Protein AF-A0A5K0Y7W3-F1 (afdb_monomer)

Nearest PDB structures (foldseek):
  6bz5-assembly2_B  TM=9.128E-01  e=4.476E-02  Pseudomonas putida
  8er0-assembly2_B  TM=9.097E-01  e=2.388E-01  Chryseobacterium oncorhynchi
  8er1-assembly1_A  TM=9.055E-01  e=2.239E-01  Chryseobacterium oncorhynchi
  3o2g-assembly1_A  TM=6.398E-01  e=7.611E-01  Homo sapiens
  3n6w-assembly1_A-2  TM=6.411E-01  e=1.120E+00  Homo sapiens

Foldseek 3Di:
DPPVVVVVPDDPPPDDPPWDWDDWDDDPPWIWTATPVRDTDIDD

Sequence (44 aa):
MLVETLWKQLPDGTIRFGSKVVSIEQDGKSCPIHLADEALIRAK

Solvent-accessible surface area (backbone atoms only — not comparable to full-atom values): 2921 Å² total; per-residue (Å²): 122,66,68,64,52,54,59,73,70,52,65,88,83,74,75,74,81,96,72,47,82,73,48,74,46,82,57,94,74,39,33,44,34,34,31,75,84,74,46,77,47,76,46,115

Secondary structure (DSSP, 8-state):
-HHHHHHHHSPTTS--TT--EEEE--BTTBEEEEETTS-EEEE-

Radius of gyration: 13.31 Å; Cα contacts (8 Å, |Δi|>4): 47; chains: 1; bounding box: 22×22×36 Å

Organism: NCBI:txid210225

Mean predicted aligned error: 4.22 Å

pLDDT: mean 91.92, std 5.81, range [74.44, 97.69]

Structure (mmCIF, N/CA/C/O backbone):
data_AF-A0A5K0Y7W3-F1
#
_entry.id   AF-A0A5K0Y7W3-F1
#
loop_
_atom_site.group_PDB
_atom_site.id
_atom_site.type_symbol
_atom_site.label_atom_id
_atom_site.label_alt_id
_atom_site.label_comp_id
_atom_site.label_asym_id
_atom_site.label_entity_id
_atom_site.label_seq_id
_atom_site.pdbx_PDB_ins_code
_atom_site.Cartn_x
_atom_site.Cartn_y
_atom_site.Cartn_z
_atom_site.occupancy
_atom_site.B_iso_or_equiv
_atom_site.auth_seq_id
_atom_site.auth_comp_id
_atom_site.auth_asym_id
_atom_site.auth_atom_id
_atom_site.pdbx_PDB_model_num
ATOM 1 N N . MET A 1 1 ? -0.054 3.652 25.193 1.00 75.81 1 MET A N 1
ATOM 2 C CA . MET A 1 1 ? -0.204 3.047 23.853 1.00 75.81 1 MET A CA 1
ATOM 3 C C . MET A 1 1 ? -0.099 4.138 22.784 1.00 75.81 1 MET A C 1
ATOM 5 O O . MET A 1 1 ? -1.095 4.753 22.434 1.00 75.81 1 MET A O 1
ATOM 9 N N . LEU A 1 2 ? 1.121 4.467 22.342 1.00 93.88 2 LEU A N 1
ATOM 10 C CA . LEU A 1 2 ? 1.381 5.652 21.505 1.00 93.88 2 LEU A CA 1
ATOM 11 C C . LEU A 1 2 ? 1.037 5.423 20.025 1.00 93.88 2 LEU A C 1
ATOM 13 O O . LEU A 1 2 ? 0.304 6.208 19.438 1.00 93.88 2 LEU A O 1
ATOM 17 N N . VAL A 1 3 ? 1.513 4.319 19.445 1.00 94.12 3 VAL A N 1
ATOM 18 C CA . VAL A 1 3 ? 1.348 4.013 18.011 1.00 94.12 3 VAL A CA 1
ATOM 19 C C . VAL A 1 3 ? -0.124 3.889 17.616 1.00 94.12 3 VAL A C 1
ATOM 21 O O . VAL A 1 3 ? -0.547 4.472 16.625 1.00 94.12 3 VAL A O 1
ATOM 24 N N . GLU A 1 4 ? -0.929 3.194 18.421 1.00 93.44 4 GLU A N 1
ATOM 25 C CA . GLU A 1 4 ? -2.368 3.081 18.165 1.00 93.44 4 GLU A CA 1
ATOM 26 C C . GLU A 1 4 ? -3.084 4.433 18.275 1.00 93.44 4 GLU A C 1
ATOM 28 O O . GLU A 1 4 ? -3.999 4.706 17.505 1.00 93.44 4 GLU A O 1
ATOM 33 N N . THR A 1 5 ? -2.646 5.300 19.196 1.00 96.69 5 THR A N 1
ATOM 34 C CA . THR A 1 5 ? -3.212 6.651 19.327 1.00 96.69 5 THR A CA 1
ATOM 35 C C . THR A 1 5 ? -2.936 7.475 18.070 1.00 96.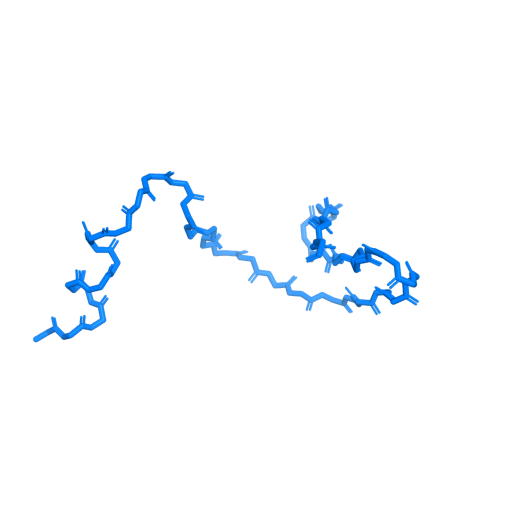69 5 THR A C 1
ATOM 37 O O . THR A 1 5 ? -3.844 8.128 17.570 1.00 96.69 5 THR A O 1
ATOM 40 N N . LEU A 1 6 ? -1.717 7.402 17.523 1.00 96.25 6 LEU A N 1
ATOM 41 C CA . LEU A 1 6 ? -1.362 8.089 16.279 1.00 96.25 6 LEU A CA 1
ATOM 42 C C . LEU A 1 6 ? -2.164 7.554 15.092 1.00 96.25 6 LEU A C 1
ATOM 44 O O . LEU A 1 6 ? -2.715 8.341 14.333 1.00 96.25 6 LEU A O 1
ATOM 48 N N . TRP A 1 7 ? -2.284 6.230 14.958 1.00 94.25 7 TRP A N 1
ATOM 49 C CA . TRP A 1 7 ? -3.085 5.621 13.895 1.00 94.25 7 TRP A CA 1
ATOM 50 C C . TRP A 1 7 ? -4.551 6.076 13.941 1.00 94.25 7 TRP A C 1
ATOM 52 O O . TRP A 1 7 ? -5.091 6.469 12.911 1.00 94.25 7 TRP A O 1
ATOM 62 N N . LYS A 1 8 ? -5.162 6.106 15.133 1.00 94.12 8 LYS A N 1
ATOM 63 C CA . LYS A 1 8 ? -6.552 6.553 15.342 1.00 94.12 8 LYS A CA 1
ATOM 64 C C . LYS A 1 8 ? -6.792 8.037 15.047 1.00 94.12 8 LYS A C 1
ATOM 66 O O . LYS A 1 8 ? -7.942 8.433 14.900 1.00 94.12 8 LYS A O 1
ATOM 71 N N . GLN A 1 9 ? -5.745 8.859 15.013 1.00 97.00 9 GLN A N 1
ATOM 72 C CA . GLN A 1 9 ? -5.849 10.292 14.722 1.00 97.00 9 GLN A CA 1
ATOM 73 C C . GLN A 1 9 ? -5.673 10.626 13.234 1.00 97.00 9 GLN A C 1
ATOM 75 O O . GLN A 1 9 ? -5.873 11.777 12.848 1.00 97.00 9 GLN A O 1
ATOM 80 N N . LEU A 1 10 ? -5.295 9.657 12.396 1.00 96.94 10 LEU A N 1
ATOM 81 C CA . LEU A 1 10 ? -5.137 9.876 10.962 1.00 96.94 10 LEU A CA 1
ATOM 82 C C . LEU A 1 10 ? -6.483 9.770 10.231 1.00 96.94 10 LEU A C 1
ATOM 84 O O . LEU A 1 10 ? -7.332 8.976 10.634 1.00 96.94 10 LEU A O 1
ATOM 88 N N . PRO A 1 11 ? -6.669 10.509 9.123 1.00 97.69 11 PRO A N 1
ATOM 89 C CA . PRO A 1 11 ? -7.797 10.294 8.228 1.00 97.69 11 PRO A CA 1
ATOM 90 C C . PRO A 1 11 ? -7.853 8.854 7.711 1.00 97.69 11 PRO A C 1
ATOM 92 O O . PRO A 1 11 ? -6.813 8.223 7.470 1.00 97.69 11 PRO A O 1
ATOM 95 N N . ASP A 1 12 ? -9.065 8.368 7.462 1.00 94.06 12 ASP A N 1
ATOM 96 C CA . ASP A 1 12 ? -9.272 7.051 6.869 1.00 94.06 12 ASP A CA 1
ATOM 97 C C . ASP A 1 12 ? -8.547 6.928 5.521 1.00 94.06 12 ASP A C 1
ATOM 99 O O . ASP A 1 12 ? -8.496 7.861 4.719 1.00 94.06 12 ASP A O 1
ATOM 103 N N . GLY A 1 13 ? -7.952 5.759 5.280 1.00 91.94 13 GLY A N 1
ATOM 104 C CA . GLY A 1 13 ? -7.186 5.488 4.061 1.00 91.94 13 GLY A CA 1
ATOM 105 C C . GLY A 1 13 ? -5.740 5.999 4.069 1.00 91.94 13 GLY A C 1
ATOM 106 O O . GLY A 1 13 ? -5.020 5.743 3.107 1.00 91.94 13 GLY A O 1
ATOM 107 N N . THR A 1 14 ? -5.275 6.653 5.143 1.00 95.12 14 THR A N 1
ATOM 108 C CA . THR A 1 14 ? -3.874 7.117 5.239 1.00 95.12 14 THR A CA 1
ATOM 109 C C . THR A 1 14 ? -2.869 5.959 5.279 1.00 95.12 14 THR A C 1
ATOM 111 O O . THR A 1 14 ? -1.795 6.049 4.687 1.00 95.12 14 THR A O 1
ATOM 114 N N . ILE A 1 15 ? -3.197 4.862 5.973 1.00 94.00 15 ILE A N 1
ATOM 115 C CA . ILE A 1 15 ? -2.312 3.696 6.114 1.00 94.00 15 ILE A CA 1
ATOM 116 C C . ILE A 1 15 ? -2.848 2.533 5.283 1.00 94.00 15 ILE A C 1
ATOM 118 O O . ILE A 1 15 ? -3.961 2.059 5.507 1.00 94.00 15 ILE A O 1
ATOM 122 N N . ARG A 1 16 ? -2.013 2.015 4.379 1.00 92.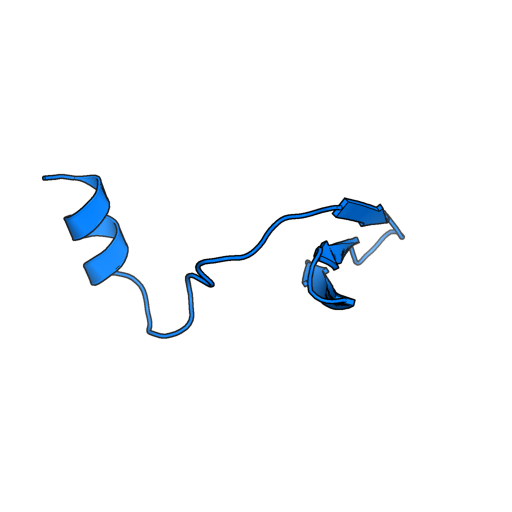44 16 ARG A N 1
ATOM 123 C CA . ARG A 1 16 ? -2.265 0.770 3.644 1.00 92.44 16 ARG A CA 1
ATOM 124 C C . ARG A 1 16 ? -1.466 -0.379 4.261 1.00 92.44 16 ARG A C 1
ATOM 126 O O . ARG A 1 16 ? -0.278 -0.548 3.980 1.00 92.44 16 ARG A O 1
ATOM 133 N N . PHE A 1 17 ? -2.121 -1.184 5.091 1.00 91.69 17 PHE A N 1
ATOM 134 C CA . PHE A 1 17 ? -1.521 -2.390 5.668 1.00 91.69 17 PHE A CA 1
ATOM 135 C C . PHE A 1 17 ? -1.282 -3.476 4.609 1.00 91.69 17 PHE A C 1
ATOM 137 O O . PHE A 1 17 ? -1.891 -3.459 3.543 1.00 91.69 17 PHE A O 1
ATOM 144 N N . GLY A 1 18 ? -0.379 -4.419 4.900 1.00 91.38 18 GLY A N 1
ATOM 145 C CA . GLY A 1 18 ? -0.088 -5.546 4.003 1.00 91.38 18 GLY A CA 1
ATOM 146 C C . GLY A 1 18 ? 0.700 -5.181 2.739 1.00 91.38 18 GLY A C 1
ATOM 147 O O . GLY A 1 18 ? 0.806 -6.000 1.836 1.00 91.38 18 GLY A O 1
ATOM 148 N N . SER A 1 19 ? 1.269 -3.975 2.674 1.00 93.62 19 SER A N 1
ATOM 149 C CA . SER A 1 19 ? 2.073 -3.521 1.535 1.00 93.62 19 SER A CA 1
ATOM 150 C C . SER A 1 19 ? 3.554 -3.840 1.744 1.00 93.62 19 SER A C 1
ATOM 152 O O . SER A 1 19 ? 4.093 -3.61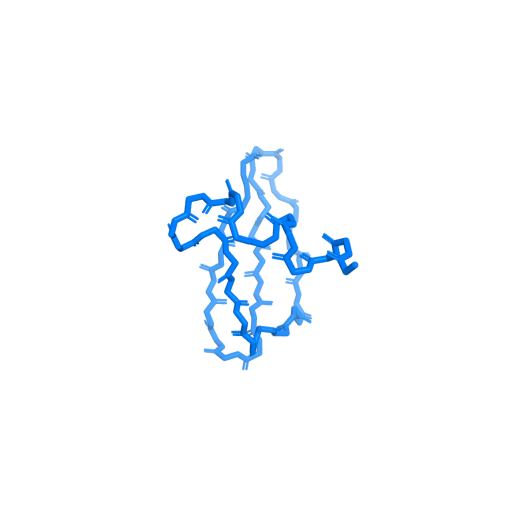5 2.829 1.00 93.62 19 SER A O 1
ATOM 154 N N . LYS A 1 20 ? 4.241 -4.297 0.692 1.00 95.88 20 LYS A N 1
ATOM 155 C CA . LYS A 1 20 ? 5.703 -4.462 0.667 1.00 95.88 20 LYS A CA 1
ATOM 156 C C . LYS A 1 20 ?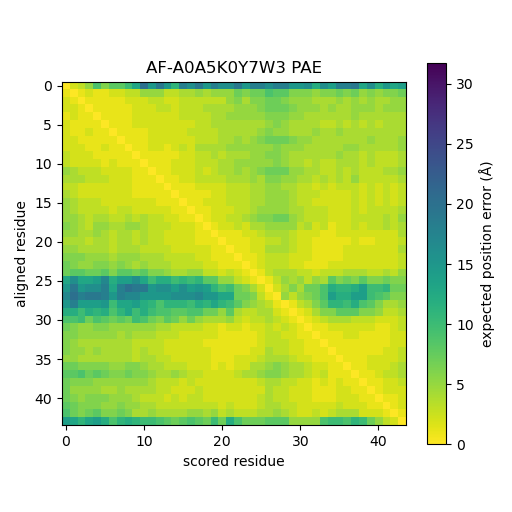 6.267 -3.772 -0.568 1.00 95.88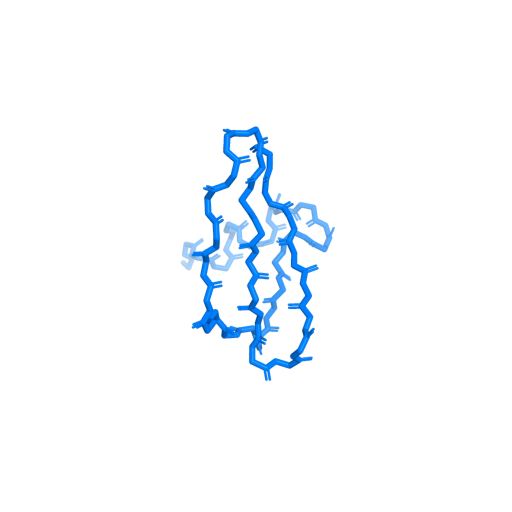 20 LYS A C 1
ATOM 158 O O . LYS A 1 20 ? 5.863 -4.104 -1.674 1.00 95.88 20 LYS A O 1
ATOM 163 N N . VAL A 1 21 ? 7.202 -2.845 -0.380 1.00 95.38 21 VAL A N 1
ATOM 164 C CA . VAL A 1 21 ? 7.901 -2.169 -1.484 1.00 95.38 21 VAL A CA 1
ATOM 165 C C . VAL A 1 21 ? 8.931 -3.117 -2.096 1.00 95.38 21 VAL A C 1
ATOM 167 O O . VAL A 1 21 ? 9.690 -3.753 -1.362 1.00 95.38 21 VAL A O 1
ATOM 170 N N . VAL A 1 22 ? 8.949 -3.214 -3.428 1.00 97.25 22 VAL A N 1
ATOM 171 C CA . VAL A 1 22 ? 9.900 -4.054 -4.181 1.00 97.25 22 VAL A CA 1
ATOM 172 C C . VAL A 1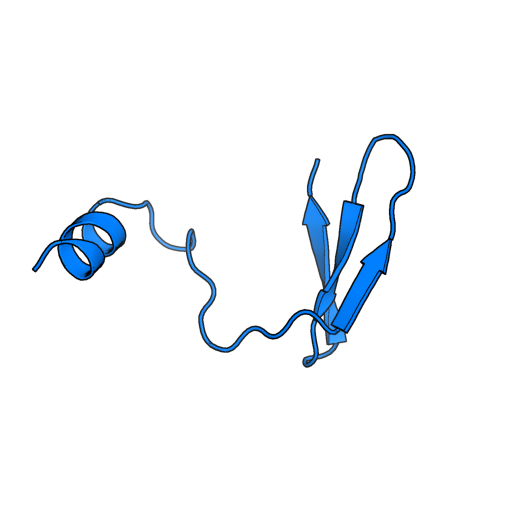 22 ? 10.827 -3.250 -5.087 1.00 97.25 22 VAL A C 1
ATOM 174 O O . VAL A 1 22 ? 11.950 -3.681 -5.322 1.00 97.25 22 VAL A O 1
ATOM 177 N N . SER A 1 23 ? 10.394 -2.082 -5.564 1.00 95.06 23 SER A N 1
ATOM 178 C CA . SER A 1 23 ? 11.227 -1.183 -6.364 1.00 95.06 23 SER A CA 1
ATOM 179 C C . SER A 1 23 ? 10.781 0.264 -6.186 1.00 95.06 23 SER A C 1
ATOM 181 O O . SER A 1 23 ? 9.606 0.535 -5.926 1.00 95.06 23 SER A O 1
ATOM 183 N N . ILE A 1 24 ? 11.731 1.183 -6.321 1.00 94.00 24 ILE A N 1
ATOM 184 C CA . ILE A 1 24 ? 11.509 2.624 -6.285 1.00 94.00 24 ILE A CA 1
ATOM 185 C C . ILE A 1 24 ? 12.257 3.225 -7.470 1.00 94.00 24 ILE A C 1
ATOM 187 O O . ILE A 1 24 ? 13.474 3.078 -7.580 1.00 94.00 24 ILE A O 1
ATOM 191 N N . GLU A 1 25 ? 11.527 3.909 -8.340 1.00 91.62 25 GLU A N 1
ATOM 192 C CA . GLU A 1 25 ? 12.084 4.679 -9.446 1.00 91.62 25 GLU A CA 1
ATOM 193 C C . GLU A 1 25 ? 12.101 6.157 -9.058 1.00 91.62 25 GLU A C 1
ATOM 195 O O . GLU A 1 25 ? 11.183 6.648 -8.403 1.00 91.62 25 GLU A O 1
ATOM 200 N N . GLN A 1 26 ? 13.132 6.893 -9.463 1.00 84.94 26 GLN A N 1
ATOM 201 C CA . GLN A 1 26 ? 13.203 8.330 -9.223 1.00 84.94 26 GLN A CA 1
ATOM 202 C C . GLN A 1 26 ? 13.284 9.053 -10.562 1.00 84.94 26 GLN A C 1
ATOM 204 O O . GLN A 1 26 ? 14.348 9.114 -11.171 1.00 84.94 26 GLN A O 1
ATOM 209 N N . ASP A 1 27 ? 12.154 9.606 -11.005 1.00 74.44 27 ASP A N 1
ATOM 210 C CA . ASP A 1 27 ? 12.076 10.402 -12.228 1.00 74.44 27 ASP A CA 1
ATOM 211 C C . ASP A 1 27 ? 11.660 11.833 -11.876 1.00 74.44 27 ASP A C 1
ATOM 213 O O . ASP A 1 27 ? 10.479 12.194 -11.855 1.00 74.44 27 ASP A O 1
ATOM 217 N N . GLY A 1 28 ? 12.662 12.632 -11.494 1.00 78.12 28 GLY A N 1
ATOM 218 C CA . GLY A 1 28 ? 12.594 14.079 -11.270 1.00 78.12 28 GLY A CA 1
ATOM 219 C C . GLY A 1 28 ? 11.512 14.567 -10.298 1.00 78.12 28 GLY A C 1
ATOM 220 O O . GLY A 1 28 ? 11.810 14.936 -9.167 1.00 78.12 28 GLY A O 1
ATOM 221 N N . LYS A 1 29 ? 10.263 14.642 -10.772 1.00 79.88 29 LYS A N 1
ATOM 222 C CA . LYS A 1 29 ? 9.096 15.225 -10.081 1.00 79.88 29 LYS A CA 1
ATOM 223 C C . LYS A 1 29 ? 8.156 14.195 -9.459 1.00 79.88 29 LYS A C 1
ATOM 225 O O . LYS A 1 29 ? 7.197 14.580 -8.798 1.00 79.88 29 LYS A O 1
ATOM 230 N N . SER A 1 30 ? 8.359 12.910 -9.732 1.00 85.19 30 SER A N 1
ATOM 231 C CA . SER A 1 30 ? 7.591 11.858 -9.080 1.00 85.19 30 SER A CA 1
ATOM 232 C C . SER A 1 30 ? 8.443 10.628 -8.847 1.00 85.19 30 SER A C 1
ATOM 234 O O . SER A 1 30 ? 9.364 10.334 -9.607 1.00 85.19 30 SER A O 1
ATOM 236 N N . CYS A 1 31 ? 8.096 9.908 -7.794 1.00 90.88 31 CYS A N 1
ATOM 237 C CA . CYS A 1 31 ? 8.748 8.684 -7.385 1.00 90.88 31 CYS A CA 1
ATOM 238 C C . CYS A 1 31 ? 7.739 7.534 -7.523 1.00 90.88 31 CYS A C 1
ATOM 240 O O . CYS A 1 31 ? 6.855 7.392 -6.667 1.00 90.88 31 CYS A O 1
ATOM 242 N N . PRO A 1 32 ? 7.766 6.784 -8.642 1.00 93.12 32 PRO A N 1
ATOM 243 C CA . PRO A 1 32 ? 7.015 5.545 -8.768 1.00 93.12 32 PRO A CA 1
ATOM 244 C C . PRO A 1 32 ? 7.529 4.491 -7.780 1.00 93.12 32 PRO A C 1
ATOM 246 O O . PRO A 1 32 ? 8.719 4.191 -7.721 1.00 93.12 32 PRO A O 1
ATOM 249 N N . ILE A 1 33 ? 6.614 3.918 -7.004 1.00 94.75 33 ILE A N 1
ATOM 250 C CA . ILE A 1 33 ? 6.871 2.890 -5.997 1.00 94.75 33 ILE A CA 1
ATOM 251 C C . ILE A 1 33 ? 6.109 1.639 -6.417 1.00 94.75 33 ILE A C 1
ATOM 253 O O . ILE A 1 33 ? 4.874 1.634 -6.435 1.00 94.75 33 ILE A O 1
ATOM 257 N N . HIS A 1 34 ? 6.848 0.579 -6.727 1.00 95.69 34 HIS A N 1
ATOM 258 C CA . HIS A 1 34 ? 6.290 -0.733 -7.038 1.00 95.69 34 HIS A CA 1
ATOM 259 C C . HIS A 1 34 ? 6.114 -1.532 -5.753 1.00 95.69 34 HIS A C 1
ATOM 261 O O . HIS A 1 34 ? 7.048 -1.662 -4.949 1.00 95.69 34 HIS A O 1
ATOM 267 N N . LEU A 1 35 ? 4.921 -2.086 -5.568 1.00 96.69 35 LEU A N 1
ATOM 268 C CA . LEU A 1 35 ? 4.595 -2.980 -4.466 1.00 96.69 35 LEU A CA 1
ATOM 269 C C . LEU A 1 35 ? 4.612 -4.447 -4.914 1.00 96.69 35 LEU A C 1
ATOM 271 O O . LEU A 1 35 ? 4.489 -4.764 -6.093 1.00 96.69 35 LEU A O 1
ATOM 275 N N . ALA A 1 36 ? 4.766 -5.354 -3.951 1.00 97.06 36 ALA A N 1
ATOM 276 C CA . ALA A 1 36 ? 4.790 -6.797 -4.190 1.00 97.06 36 ALA A CA 1
ATOM 277 C C . ALA A 1 36 ? 3.459 -7.357 -4.719 1.00 97.06 36 ALA A C 1
ATOM 279 O O . ALA A 1 36 ? 3.448 -8.443 -5.284 1.00 97.06 36 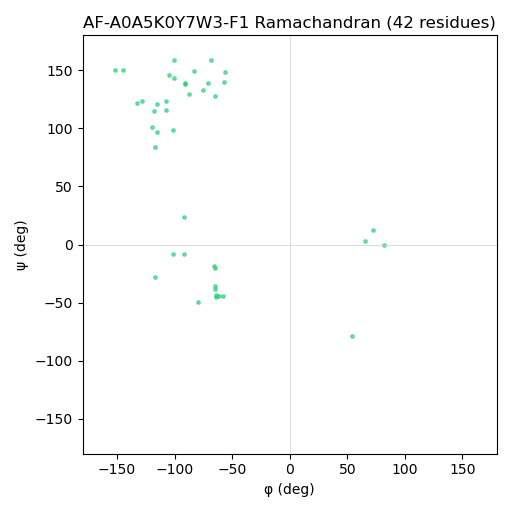ALA A O 1
ATOM 280 N N . ASP A 1 37 ? 2.356 -6.632 -4.528 1.00 94.69 37 ASP A N 1
ATOM 281 C CA . ASP A 1 37 ? 1.032 -6.963 -5.061 1.00 94.69 37 ASP A CA 1
ATOM 282 C C . ASP A 1 37 ? 0.768 -6.314 -6.429 1.00 94.69 37 ASP A C 1
ATOM 284 O O . ASP A 1 37 ? -0.381 -6.095 -6.803 1.00 94.69 37 ASP A O 1
ATOM 288 N N . GLU A 1 38 ? 1.841 -5.979 -7.154 1.00 92.38 38 GLU A N 1
ATOM 289 C CA . GLU A 1 38 ? 1.832 -5.371 -8.492 1.00 92.38 38 GLU A CA 1
ATOM 290 C C . GLU A 1 38 ? 1.230 -3.957 -8.542 1.00 92.38 38 GLU A C 1
ATOM 292 O O . GLU A 1 38 ? 1.172 -3.330 -9.603 1.00 92.38 38 GLU A O 1
ATOM 297 N N . ALA A 1 39 ? 0.831 -3.394 -7.397 1.00 94.62 39 ALA A N 1
ATOM 298 C CA . ALA A 1 39 ? 0.351 -2.026 -7.344 1.00 94.62 39 ALA A CA 1
ATOM 299 C C . ALA A 1 39 ? 1.493 -1.021 -7.558 1.00 94.62 39 ALA A C 1
ATOM 301 O O . ALA A 1 39 ? 2.573 -1.128 -6.973 1.00 94.62 39 ALA A O 1
ATOM 302 N N . LEU A 1 40 ? 1.200 0.022 -8.338 1.00 93.88 40 LEU A N 1
ATOM 303 C CA . LEU A 1 40 ? 2.082 1.162 -8.566 1.00 93.88 40 LEU A CA 1
ATOM 304 C C . LEU A 1 40 ? 1.536 2.396 -7.841 1.00 93.88 40 LEU A C 1
ATOM 306 O O . LEU A 1 40 ? 0.465 2.903 -8.180 1.00 93.88 40 LEU A O 1
ATOM 310 N N . ILE A 1 41 ? 2.282 2.904 -6.860 1.00 93.69 41 ILE A N 1
ATOM 311 C CA . ILE A 1 41 ? 1.966 4.155 -6.154 1.00 93.69 41 ILE A CA 1
ATOM 312 C C . ILE A 1 41 ? 2.907 5.249 -6.654 1.00 93.69 41 ILE A C 1
ATOM 314 O O . ILE A 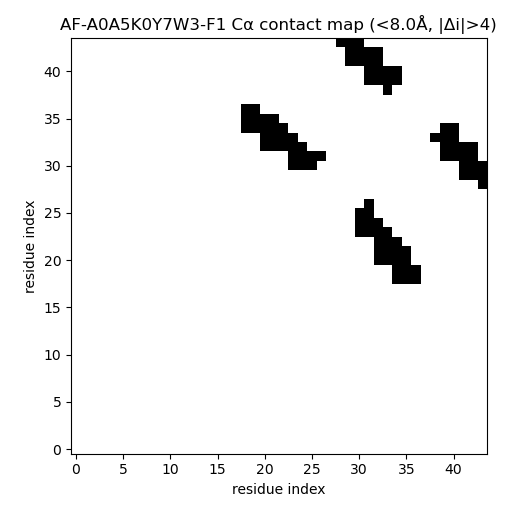1 41 ? 4.058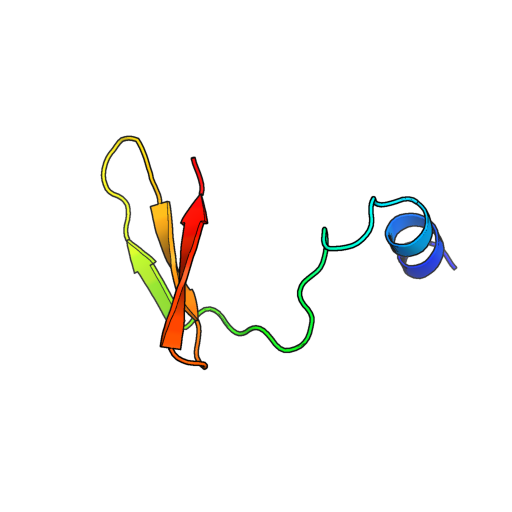 4.983 -6.978 1.00 93.69 41 ILE A O 1
ATOM 318 N N . ARG A 1 42 ? 2.434 6.495 -6.727 1.00 91.75 42 ARG A N 1
ATOM 319 C CA . ARG A 1 42 ? 3.273 7.647 -7.076 1.00 91.75 42 ARG A CA 1
ATOM 320 C C . ARG A 1 42 ? 3.361 8.594 -5.893 1.00 91.75 42 ARG A C 1
ATOM 322 O O . ARG A 1 42 ? 2.336 9.113 -5.455 1.00 91.75 42 ARG A O 1
ATOM 329 N N . ALA A 1 43 ? 4.575 8.845 -5.420 1.00 89.44 43 ALA A N 1
ATOM 330 C CA . ALA A 1 43 ? 4.847 9.959 -4.521 1.00 89.44 43 ALA A CA 1
ATOM 331 C C . ALA A 1 43 ? 5.235 11.198 -5.346 1.00 89.44 43 ALA A C 1
ATOM 333 O O . ALA A 1 43 ? 5.936 11.075 -6.353 1.00 89.44 43 ALA A O 1
ATOM 334 N N . LYS A 1 44 ? 4.722 12.365 -4.949 1.00 79.75 44 LYS A N 1
ATOM 335 C CA . LYS A 1 44 ? 5.086 13.676 -5.506 1.00 79.75 44 LYS A CA 1
ATOM 336 C C . LYS A 1 44 ? 6.104 14.352 -4.602 1.00 79.75 44 LYS A C 1
ATOM 338 O O . LYS A 1 44 ? 6.004 14.123 -3.377 1.00 79.75 44 LYS A O 1
#